Protein AF-A0AAW6C3Z9-F1 (afdb_monomer)

pLDDT: mean 83.98, std 11.6, range [52.78, 96.81]

Structure (mmCIF, N/CA/C/O backbone):
data_AF-A0AAW6C3Z9-F1
#
_entry.id   AF-A0AAW6C3Z9-F1
#
loop_
_atom_site.group_PDB
_atom_site.id
_atom_site.type_symbol
_atom_site.label_atom_id
_atom_site.label_alt_id
_atom_site.label_comp_id
_atom_site.label_asym_id
_atom_site.label_entity_id
_atom_site.label_seq_id
_atom_site.pdbx_PDB_ins_code
_atom_site.Cartn_x
_atom_site.Cartn_y
_atom_site.Cartn_z
_atom_site.occupancy
_atom_site.B_iso_or_equiv
_atom_site.auth_seq_id
_atom_site.auth_comp_id
_atom_site.auth_asym_id
_atom_site.auth_atom_id
_atom_site.pdbx_PDB_model_num
ATOM 1 N N . MET A 1 1 ? 43.297 -13.538 -71.445 1.00 52.78 1 MET A N 1
ATOM 2 C CA . MET A 1 1 ? 42.297 -14.302 -70.661 1.00 52.78 1 MET A CA 1
ATOM 3 C C . MET A 1 1 ? 42.655 -14.433 -69.176 1.00 52.78 1 MET A C 1
ATOM 5 O O . MET A 1 1 ? 41.778 -14.220 -68.358 1.00 52.78 1 MET A O 1
ATOM 9 N N . ILE A 1 2 ? 43.917 -14.696 -68.806 1.00 55.38 2 ILE A N 1
ATOM 10 C CA . ILE A 1 2 ? 44.344 -14.892 -67.399 1.00 55.38 2 ILE A CA 1
ATOM 11 C C . ILE A 1 2 ? 44.270 -13.599 -66.550 1.00 55.38 2 ILE A C 1
ATOM 13 O O . ILE A 1 2 ? 43.868 -13.638 -65.392 1.00 55.38 2 ILE A O 1
ATOM 17 N N . SER A 1 3 ? 44.576 -12.432 -67.132 1.00 55.25 3 SER A N 1
ATOM 18 C CA . SER A 1 3 ? 44.565 -11.142 -66.413 1.00 55.25 3 SER A CA 1
ATOM 19 C C . SER A 1 3 ? 43.155 -10.669 -66.007 1.00 55.25 3 SER A C 1
ATOM 21 O O . SER A 1 3 ? 42.979 -10.169 -64.901 1.00 55.25 3 SER A O 1
ATOM 23 N N . LEU A 1 4 ? 42.132 -10.914 -66.838 1.00 53.56 4 LEU A N 1
ATOM 24 C CA . LEU A 1 4 ? 40.738 -10.555 -66.534 1.00 53.56 4 LEU A CA 1
ATOM 25 C C . LEU A 1 4 ? 40.167 -11.406 -65.383 1.00 53.56 4 LEU A C 1
ATOM 27 O O . LEU A 1 4 ? 39.468 -10.891 -64.518 1.00 53.56 4 LEU A O 1
ATOM 31 N N . ILE A 1 5 ? 40.522 -12.695 -65.340 1.00 59.38 5 ILE A N 1
ATOM 32 C CA . ILE A 1 5 ? 40.123 -13.622 -64.269 1.00 59.38 5 ILE A CA 1
ATOM 33 C C . ILE A 1 5 ? 40.741 -13.185 -62.933 1.00 59.38 5 ILE A C 1
ATOM 35 O O . ILE A 1 5 ? 40.057 -13.173 -61.917 1.00 59.38 5 ILE A O 1
ATOM 39 N N . CYS A 1 6 ? 42.002 -12.745 -62.938 1.00 53.62 6 CYS A N 1
ATOM 40 C CA . CYS A 1 6 ? 42.697 -12.296 -61.729 1.00 53.62 6 CYS A CA 1
ATOM 41 C C . CYS A 1 6 ? 42.099 -11.002 -61.133 1.00 53.62 6 CYS A C 1
ATOM 43 O O . CYS A 1 6 ? 42.032 -10.850 -59.913 1.00 53.62 6 CYS A O 1
ATOM 45 N N . VAL A 1 7 ? 41.618 -10.084 -61.983 1.00 61.69 7 VAL A N 1
ATOM 46 C CA . VAL A 1 7 ? 40.932 -8.851 -61.549 1.00 61.69 7 VAL A CA 1
ATOM 47 C C . VAL A 1 7 ? 39.541 -9.154 -60.987 1.00 61.69 7 VAL A C 1
ATOM 49 O O . VAL A 1 7 ? 39.190 -8.638 -59.929 1.00 61.69 7 VAL A O 1
ATOM 52 N N . VAL A 1 8 ? 38.769 -10.028 -61.643 1.00 61.81 8 VAL A N 1
ATOM 53 C CA . VAL A 1 8 ? 37.433 -10.428 -61.167 1.00 61.81 8 VAL A CA 1
ATOM 54 C C . VAL A 1 8 ? 37.524 -11.174 -59.834 1.00 61.81 8 VAL A C 1
ATOM 56 O O . VAL A 1 8 ? 36.769 -10.859 -58.921 1.00 61.81 8 VAL A O 1
ATOM 59 N N . VAL A 1 9 ? 38.490 -12.087 -59.677 1.00 62.09 9 VAL A N 1
ATOM 60 C CA . VAL A 1 9 ? 38.707 -12.818 -58.417 1.00 62.09 9 VAL A CA 1
ATOM 61 C C . VAL A 1 9 ? 39.071 -11.864 -57.274 1.00 62.09 9 VAL A C 1
ATOM 63 O O . VAL A 1 9 ? 38.450 -11.936 -56.215 1.00 62.09 9 VAL A O 1
ATOM 66 N N . ASN A 1 10 ? 39.990 -10.914 -57.490 1.00 60.88 10 ASN A N 1
ATOM 67 C CA . ASN A 1 10 ? 40.340 -9.911 -56.473 1.00 60.88 10 ASN A CA 1
ATOM 68 C C . ASN A 1 10 ? 39.158 -9.001 -56.098 1.00 60.88 10 ASN A C 1
ATOM 70 O O . ASN A 1 10 ? 38.953 -8.715 -54.919 1.00 60.88 10 ASN A O 1
ATOM 74 N N . LEU A 1 11 ? 38.344 -8.589 -57.076 1.00 64.12 11 LEU A N 1
ATOM 75 C CA . LEU A 1 11 ? 37.155 -7.772 -56.820 1.00 64.12 11 LEU A CA 1
ATOM 76 C C . LEU A 1 11 ? 36.104 -8.550 -56.009 1.00 64.12 11 LEU A C 1
ATOM 78 O O . LEU A 1 11 ? 35.534 -8.015 -55.062 1.00 64.12 11 LEU A O 1
ATOM 82 N N . THR A 1 12 ? 35.884 -9.831 -56.328 1.00 65.75 12 THR A N 1
ATOM 83 C CA . THR A 1 12 ? 34.958 -10.691 -55.571 1.00 65.75 12 THR A CA 1
ATOM 84 C C . THR A 1 12 ? 35.441 -10.987 -54.152 1.00 65.75 12 THR A C 1
ATOM 86 O O . THR A 1 12 ? 34.617 -11.069 -53.242 1.00 65.75 12 THR A O 1
ATOM 89 N N . LEU A 1 13 ? 36.759 -11.095 -53.936 1.00 63.44 13 LEU A N 1
ATOM 90 C CA . LEU A 1 13 ? 37.337 -11.280 -52.602 1.00 63.44 13 LEU A CA 1
ATOM 91 C C . LEU A 1 13 ? 37.093 -10.043 -51.725 1.00 63.44 13 LEU A C 1
ATOM 93 O O . LEU A 1 13 ? 36.573 -10.170 -50.621 1.00 63.44 13 LEU A O 1
ATOM 97 N N . SER A 1 14 ? 37.362 -8.848 -52.262 1.00 71.19 14 SER A N 1
ATOM 98 C CA . SER A 1 14 ? 37.163 -7.573 -51.559 1.00 71.19 14 SER A CA 1
ATOM 99 C C . SER A 1 14 ? 35.691 -7.304 -51.213 1.00 71.19 14 SER A C 1
ATOM 101 O O . SER A 1 14 ? 35.379 -6.850 -50.113 1.00 71.19 14 SER A O 1
ATOM 103 N N . VAL A 1 15 ? 34.758 -7.637 -52.112 1.00 76.12 15 VAL A N 1
ATOM 104 C CA . VAL A 1 15 ? 33.316 -7.504 -51.839 1.00 76.12 15 VAL A CA 1
ATOM 105 C C . VAL A 1 15 ? 32.863 -8.469 -50.735 1.00 76.12 15 VAL A C 1
ATOM 107 O O . VAL A 1 15 ? 32.091 -8.074 -49.861 1.00 76.12 15 VAL A O 1
ATOM 110 N N . ASN A 1 16 ? 33.369 -9.706 -50.717 1.00 78.25 16 ASN A N 1
ATOM 111 C CA . ASN A 1 16 ? 33.071 -10.672 -49.652 1.00 78.25 16 ASN A CA 1
ATOM 112 C C . ASN A 1 16 ? 33.636 -10.242 -48.287 1.00 78.25 16 ASN A C 1
ATOM 114 O O . ASN A 1 16 ? 32.982 -10.433 -47.260 1.00 78.25 16 ASN A O 1
ATOM 118 N N . GLU A 1 17 ? 34.812 -9.617 -48.257 1.00 78.44 17 GLU A N 1
ATOM 119 C CA . GLU A 1 17 ? 35.381 -9.037 -47.034 1.00 78.44 17 GLU A CA 1
ATOM 120 C C . GLU A 1 17 ? 34.507 -7.896 -46.495 1.00 78.44 17 GLU A C 1
ATOM 122 O O . GLU A 1 17 ? 34.188 -7.870 -45.310 1.00 78.44 17 GLU A O 1
ATOM 127 N N . ILE A 1 18 ? 34.025 -6.999 -47.360 1.00 78.75 18 ILE A N 1
ATOM 128 C CA . ILE A 1 18 ? 33.126 -5.907 -46.954 1.00 78.75 18 ILE A CA 1
ATOM 129 C C . ILE A 1 18 ? 31.799 -6.459 -46.410 1.00 78.75 18 ILE A C 1
ATOM 131 O O . ILE A 1 18 ? 31.320 -6.009 -45.367 1.00 78.75 18 ILE A O 1
ATOM 135 N N . LEU A 1 19 ? 31.211 -7.460 -47.075 1.00 81.62 19 LEU A N 1
ATOM 136 C CA . LEU A 1 19 ? 29.954 -8.081 -46.641 1.00 81.62 19 LEU A CA 1
ATOM 137 C C . LEU A 1 19 ? 30.092 -8.820 -45.304 1.00 81.62 19 LEU A C 1
ATOM 139 O O . LEU A 1 19 ? 29.205 -8.721 -44.455 1.00 81.62 19 LEU A O 1
ATOM 143 N N . THR A 1 20 ? 31.205 -9.522 -45.081 1.00 83.81 20 THR A N 1
ATOM 144 C CA . THR A 1 20 ? 31.471 -10.181 -43.792 1.00 83.81 20 THR A CA 1
ATOM 145 C C . THR A 1 20 ? 31.673 -9.159 -42.674 1.00 83.81 20 THR A C 1
ATOM 147 O O . THR A 1 20 ? 31.119 -9.336 -41.590 1.00 83.81 20 THR A O 1
ATOM 150 N N . LEU A 1 21 ? 32.356 -8.043 -42.942 1.00 80.00 21 LEU A N 1
ATOM 151 C CA . LEU A 1 21 ? 32.542 -6.951 -41.979 1.00 80.00 21 LEU A CA 1
ATOM 152 C C . LEU A 1 21 ? 31.207 -6.295 -41.589 1.00 80.00 21 LEU A C 1
ATOM 154 O O . LEU A 1 21 ? 30.939 -6.096 -40.404 1.00 80.00 21 LEU A O 1
ATOM 158 N N . ILE A 1 22 ? 30.325 -6.039 -42.563 1.00 82.06 22 ILE A N 1
ATOM 159 C CA . ILE A 1 22 ? 28.962 -5.536 -42.314 1.00 82.06 22 ILE A CA 1
ATOM 160 C C . ILE A 1 22 ? 28.151 -6.547 -41.496 1.00 82.06 22 ILE A C 1
ATOM 162 O O . ILE A 1 22 ? 27.486 -6.164 -40.533 1.00 82.06 22 ILE A O 1
ATOM 166 N N . SER A 1 23 ? 28.232 -7.839 -41.829 1.00 80.12 23 SER A N 1
ATOM 167 C CA . SER A 1 23 ? 27.537 -8.894 -41.087 1.00 80.12 23 SER A CA 1
ATOM 168 C C . SER A 1 23 ? 27.995 -8.955 -39.628 1.00 80.12 23 SER A C 1
ATOM 170 O O . SER A 1 23 ? 27.156 -9.050 -38.733 1.00 80.12 23 SER A O 1
ATOM 172 N N . VAL A 1 24 ? 29.301 -8.861 -39.367 1.00 82.38 24 VAL A N 1
ATOM 173 C CA . VAL A 1 24 ? 29.863 -8.864 -38.007 1.00 82.38 24 VAL A CA 1
ATOM 174 C C . VAL A 1 24 ? 29.466 -7.605 -37.233 1.00 82.38 24 VAL A C 1
ATOM 176 O O . VAL A 1 24 ? 29.097 -7.687 -36.064 1.00 82.38 24 VAL A O 1
ATOM 179 N N . LEU A 1 25 ? 29.475 -6.435 -37.875 1.00 82.56 25 LEU A N 1
ATOM 180 C CA . LEU A 1 25 ? 29.011 -5.196 -37.246 1.00 82.56 25 LEU A CA 1
ATOM 181 C C . LEU A 1 25 ? 27.515 -5.258 -36.912 1.00 82.56 25 LEU A C 1
ATOM 183 O O . LEU A 1 25 ? 27.108 -4.862 -35.821 1.00 82.56 25 LEU A O 1
ATOM 187 N N . SER A 1 26 ? 26.699 -5.797 -37.819 1.00 79.19 26 SER A N 1
ATOM 188 C CA . SER A 1 26 ? 25.258 -5.945 -37.602 1.00 79.19 26 SER A CA 1
ATOM 189 C C . SER A 1 26 ? 24.936 -6.927 -36.472 1.00 79.19 26 SER A C 1
ATOM 191 O O . SER A 1 26 ? 24.055 -6.645 -35.659 1.00 79.19 26 SER A O 1
ATOM 193 N N . SER A 1 27 ? 25.681 -8.032 -36.350 1.00 78.62 27 SER A N 1
ATOM 194 C CA . SER A 1 27 ? 25.496 -8.994 -35.262 1.00 78.62 27 SER A CA 1
ATOM 195 C C . SER A 1 27 ? 25.944 -8.420 -33.918 1.00 78.62 27 SER A C 1
ATOM 197 O O . SER A 1 27 ? 25.241 -8.591 -32.923 1.00 78.62 27 SER A O 1
ATOM 199 N N . LEU A 1 28 ? 27.044 -7.662 -33.883 1.00 82.81 28 LEU A N 1
ATOM 200 C CA . LEU A 1 28 ? 27.500 -6.970 -32.677 1.00 82.81 28 LEU A CA 1
ATOM 201 C C . LEU A 1 28 ? 26.466 -5.941 -32.190 1.00 82.81 28 LEU A C 1
ATOM 203 O O . LEU A 1 28 ? 26.135 -5.907 -31.003 1.00 82.81 28 LEU A O 1
ATOM 207 N N . LEU A 1 29 ? 25.912 -5.140 -33.106 1.00 86.19 29 LEU A N 1
ATOM 208 C CA . LEU A 1 29 ? 24.845 -4.184 -32.796 1.00 86.19 29 LEU A CA 1
ATOM 209 C C . LEU A 1 29 ? 23.570 -4.893 -32.324 1.00 86.19 29 LEU A C 1
ATOM 211 O O . LEU A 1 29 ? 22.973 -4.469 -31.336 1.00 86.19 29 LEU A O 1
ATOM 215 N N . ALA A 1 30 ? 23.181 -5.993 -32.972 1.00 82.88 30 ALA A N 1
ATOM 216 C CA . ALA A 1 30 ? 22.016 -6.781 -32.577 1.00 82.88 30 ALA A CA 1
ATOM 217 C C . ALA A 1 30 ? 22.163 -7.350 -31.157 1.00 82.88 30 ALA A C 1
ATOM 219 O O . ALA A 1 30 ? 21.228 -7.263 -30.361 1.00 82.88 30 ALA A O 1
ATOM 220 N N . VAL A 1 31 ? 23.346 -7.863 -30.802 1.00 84.69 31 VAL A N 1
ATOM 221 C CA . VAL A 1 31 ? 23.645 -8.326 -29.438 1.00 84.69 31 VAL A CA 1
ATOM 222 C C . VAL A 1 31 ? 23.587 -7.164 -28.443 1.00 84.69 31 VAL A C 1
ATOM 224 O O . VAL A 1 31 ? 22.998 -7.311 -27.372 1.00 84.69 31 VAL A O 1
ATOM 227 N N . GLY A 1 32 ? 24.128 -5.995 -28.796 1.00 77.19 32 GLY A N 1
ATOM 228 C CA . GLY A 1 32 ? 24.059 -4.795 -27.959 1.00 77.19 32 GLY A CA 1
ATOM 229 C C . GLY A 1 32 ? 22.622 -4.349 -27.669 1.00 77.19 32 GLY A C 1
ATOM 230 O O . GLY A 1 32 ? 22.264 -4.124 -26.511 1.00 77.19 32 GLY A O 1
ATOM 231 N N . VAL A 1 33 ? 21.774 -4.292 -28.701 1.00 85.50 33 VAL A N 1
ATOM 232 C CA . VAL A 1 33 ? 20.347 -3.954 -28.566 1.00 85.50 33 VAL A CA 1
ATOM 233 C C . VAL A 1 33 ? 19.606 -5.013 -27.753 1.00 85.50 33 VAL A C 1
ATOM 235 O O . VAL A 1 33 ? 18.825 -4.662 -26.869 1.00 85.50 33 VAL A O 1
ATOM 238 N N . ALA A 1 34 ? 19.877 -6.300 -27.986 1.00 79.25 34 ALA A N 1
ATOM 239 C CA . ALA A 1 34 ? 19.270 -7.384 -27.222 1.00 79.25 34 ALA A CA 1
ATOM 240 C C . ALA A 1 34 ? 19.614 -7.275 -25.727 1.00 79.25 34 ALA A C 1
ATOM 242 O O . ALA A 1 34 ? 18.713 -7.287 -24.888 1.00 79.25 34 ALA A O 1
ATOM 243 N N . LEU A 1 35 ? 20.890 -7.077 -25.381 1.00 78.75 35 LEU A N 1
ATOM 244 C CA . LEU A 1 35 ? 21.326 -6.899 -23.992 1.00 78.75 35 LEU A CA 1
ATOM 245 C C . LEU A 1 35 ? 20.703 -5.660 -23.341 1.00 78.75 35 LEU A C 1
ATOM 247 O O . LEU A 1 35 ? 20.242 -5.737 -22.201 1.00 78.75 35 LEU A O 1
ATOM 251 N N . TYR A 1 36 ? 20.651 -4.538 -24.062 1.00 81.56 36 TYR A N 1
ATOM 252 C CA . TYR A 1 36 ? 19.997 -3.322 -23.583 1.00 81.56 36 TYR A CA 1
ATOM 253 C C . TYR A 1 36 ? 18.502 -3.552 -23.332 1.00 81.56 36 TYR A C 1
ATOM 255 O O . TYR A 1 36 ? 18.006 -3.220 -22.258 1.00 81.56 36 TYR A O 1
ATOM 263 N N . SER A 1 37 ? 17.803 -4.200 -24.267 1.00 78.38 37 SER A N 1
ATOM 264 C CA . SER A 1 37 ? 16.373 -4.501 -24.136 1.00 78.38 37 SER A CA 1
ATOM 265 C C . SER A 1 37 ? 16.074 -5.411 -22.941 1.00 78.38 37 SER A C 1
ATOM 267 O O . SER A 1 37 ? 15.139 -5.151 -22.191 1.00 78.38 37 SER A O 1
ATOM 269 N N . VAL A 1 38 ? 16.907 -6.431 -22.699 1.00 78.19 38 VAL A N 1
ATOM 270 C CA . VAL A 1 38 ? 16.771 -7.334 -21.546 1.00 78.19 38 VAL A CA 1
ATOM 271 C C . VAL A 1 38 ? 17.039 -6.589 -20.241 1.00 78.19 38 VAL A C 1
ATOM 273 O O . VAL A 1 38 ? 16.332 -6.801 -19.254 1.00 78.19 38 VAL A O 1
ATOM 276 N N . ARG A 1 39 ? 18.049 -5.713 -20.219 1.00 72.62 39 ARG A N 1
ATOM 277 C CA . ARG A 1 39 ? 18.361 -4.885 -19.051 1.00 72.62 39 ARG A CA 1
ATOM 278 C C . ARG A 1 39 ? 17.202 -3.952 -18.713 1.00 72.62 39 ARG A C 1
ATOM 280 O O . ARG A 1 39 ? 16.801 -3.899 -17.552 1.00 72.62 39 ARG A O 1
ATOM 287 N N . GLU A 1 40 ? 16.663 -3.259 -19.709 1.00 77.75 40 GLU A N 1
ATOM 288 C CA . GLU A 1 40 ? 15.555 -2.331 -19.510 1.00 77.75 40 GLU A CA 1
ATOM 289 C C . GLU A 1 40 ? 14.287 -3.076 -19.086 1.00 77.75 40 GLU A C 1
ATOM 291 O O . GLU A 1 40 ? 13.685 -2.720 -18.079 1.00 77.75 40 GLU A O 1
ATOM 296 N N . ALA A 1 41 ? 13.960 -4.200 -19.735 1.00 63.59 41 ALA A N 1
ATOM 297 C CA . ALA A 1 41 ? 12.827 -5.042 -19.351 1.00 63.59 41 ALA A CA 1
ATOM 298 C C . ALA A 1 41 ? 12.920 -5.525 -17.894 1.00 63.59 41 ALA A C 1
ATOM 300 O O . ALA A 1 41 ? 11.924 -5.506 -17.170 1.00 63.59 41 ALA A O 1
ATOM 301 N N . ARG A 1 42 ? 14.117 -5.917 -17.429 1.00 64.75 42 ARG A N 1
ATOM 302 C CA . ARG A 1 42 ? 14.340 -6.284 -16.020 1.00 64.75 42 ARG A CA 1
ATOM 303 C C . ARG A 1 42 ? 14.137 -5.101 -15.078 1.00 64.75 42 ARG A C 1
ATOM 305 O O . ARG A 1 42 ? 13.504 -5.277 -14.040 1.00 64.75 42 ARG A O 1
ATOM 312 N N . ARG A 1 43 ? 14.642 -3.913 -15.427 1.00 71.38 43 ARG A N 1
ATOM 313 C CA . ARG A 1 43 ? 14.442 -2.692 -14.631 1.00 71.38 43 ARG A CA 1
ATOM 314 C C . ARG A 1 43 ? 12.958 -2.338 -14.542 1.00 71.38 43 ARG A C 1
ATOM 316 O O . ARG A 1 43 ? 12.450 -2.125 -13.447 1.00 71.38 43 ARG A O 1
ATOM 323 N N . THR A 1 44 ? 12.243 -2.365 -15.665 1.00 72.31 44 THR A N 1
ATOM 324 C CA . THR A 1 44 ? 10.796 -2.127 -15.704 1.00 72.31 44 THR A CA 1
ATOM 325 C C . THR A 1 44 ? 10.029 -3.155 -14.869 1.00 72.31 44 THR A C 1
ATOM 327 O O . THR A 1 44 ? 9.128 -2.776 -14.124 1.00 72.31 44 THR A O 1
ATOM 330 N N . ALA A 1 45 ? 10.394 -4.439 -14.941 1.00 73.31 45 ALA A N 1
ATOM 331 C CA . ALA A 1 45 ? 9.747 -5.495 -14.162 1.00 73.31 45 ALA A CA 1
ATOM 332 C C . ALA A 1 45 ? 9.966 -5.330 -12.648 1.00 73.31 45 ALA A C 1
ATOM 334 O O . ALA A 1 45 ? 9.019 -5.470 -11.873 1.00 73.31 45 ALA A O 1
ATOM 335 N N . LEU A 1 46 ? 11.189 -4.994 -12.222 1.00 75.06 46 LEU A N 1
ATOM 336 C CA . LEU A 1 46 ? 11.512 -4.726 -10.816 1.00 75.06 46 LEU A CA 1
ATOM 337 C C . LEU A 1 46 ? 10.748 -3.508 -10.288 1.00 75.06 46 LEU A C 1
ATOM 339 O O . LEU A 1 46 ? 10.093 -3.607 -9.254 1.00 75.06 46 LEU A O 1
ATOM 343 N N . ASN A 1 47 ? 10.754 -2.403 -11.035 1.00 82.38 47 ASN A N 1
ATOM 344 C CA . ASN A 1 47 ? 10.037 -1.181 -10.666 1.00 82.38 47 ASN A CA 1
ATOM 345 C C . ASN A 1 47 ? 8.519 -1.416 -10.613 1.00 82.38 47 ASN A C 1
ATOM 347 O O . ASN A 1 47 ? 7.846 -0.957 -9.692 1.00 82.38 47 ASN A O 1
ATOM 351 N N . GLY A 1 48 ? 7.976 -2.186 -11.561 1.00 81.69 48 GLY A N 1
ATOM 352 C CA . GLY A 1 48 ? 6.571 -2.592 -11.556 1.00 81.69 48 GLY A CA 1
ATOM 353 C C . GLY A 1 48 ? 6.211 -3.461 -10.350 1.00 81.69 48 GLY A C 1
ATOM 354 O O . GLY A 1 48 ? 5.176 -3.239 -9.723 1.00 81.69 48 GLY A O 1
ATOM 355 N N . THR A 1 49 ? 7.082 -4.405 -9.984 1.00 86.69 49 THR A N 1
ATOM 356 C CA . THR A 1 49 ? 6.887 -5.2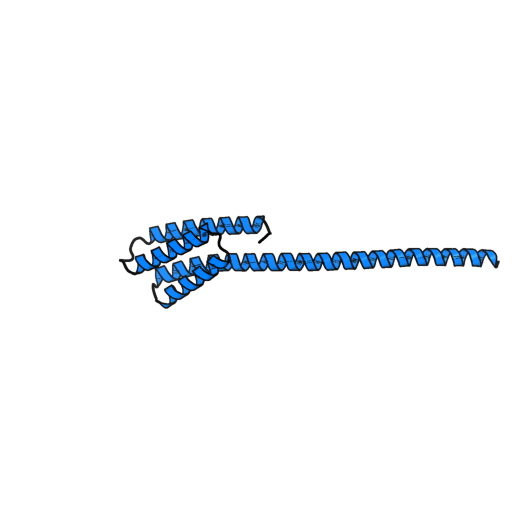67 -8.807 1.00 86.69 49 THR A CA 1
ATOM 357 C C . THR A 1 49 ? 6.941 -4.452 -7.518 1.00 86.69 49 THR A C 1
ATOM 359 O O . THR A 1 49 ? 6.045 -4.573 -6.688 1.00 86.69 49 THR A O 1
ATOM 362 N N . TYR A 1 50 ? 7.930 -3.565 -7.374 1.00 86.94 50 TYR A N 1
ATOM 363 C CA . TYR A 1 50 ? 8.054 -2.683 -6.213 1.00 86.94 50 TYR A CA 1
ATOM 364 C C . TYR A 1 50 ? 6.819 -1.790 -6.046 1.00 86.94 50 TYR A C 1
ATOM 366 O O . TYR A 1 50 ? 6.226 -1.740 -4.969 1.00 86.94 50 TYR A O 1
ATOM 374 N N . PHE A 1 51 ? 6.377 -1.140 -7.126 1.00 89.19 51 PHE A N 1
ATOM 375 C CA . PHE A 1 51 ? 5.168 -0.319 -7.108 1.00 89.19 51 PHE A CA 1
ATOM 376 C C . PHE A 1 51 ? 3.919 -1.125 -6.735 1.00 89.19 51 PHE A C 1
ATOM 378 O O . PHE A 1 51 ? 3.076 -0.655 -5.970 1.00 89.19 51 PHE A O 1
ATOM 385 N N . SER A 1 52 ? 3.799 -2.345 -7.266 1.00 90.75 52 SER A N 1
ATOM 386 C CA . SER A 1 52 ? 2.693 -3.250 -6.953 1.00 90.75 52 SER A CA 1
ATOM 387 C C . SER A 1 52 ? 2.678 -3.631 -5.471 1.00 90.75 52 SER A C 1
ATOM 389 O O . SER A 1 52 ? 1.625 -3.575 -4.836 1.00 90.75 52 SER A O 1
ATOM 391 N N . GLU A 1 53 ? 3.834 -3.969 -4.900 1.00 92.38 53 GLU A N 1
ATOM 392 C CA . GLU A 1 53 ? 3.964 -4.299 -3.477 1.00 92.38 53 GLU A CA 1
ATOM 393 C C . GLU A 1 53 ? 3.660 -3.098 -2.575 1.00 92.38 53 GLU A C 1
ATOM 395 O O . GLU A 1 53 ? 2.920 -3.231 -1.601 1.00 92.38 53 GLU A O 1
ATOM 400 N N . MET A 1 54 ? 4.141 -1.908 -2.938 1.00 92.12 54 MET A N 1
ATOM 401 C CA . MET A 1 54 ? 3.827 -0.655 -2.249 1.00 92.12 54 MET A CA 1
ATOM 402 C C . MET A 1 54 ? 2.316 -0.374 -2.241 1.00 92.12 54 MET A C 1
ATOM 404 O O . MET A 1 54 ? 1.732 -0.110 -1.187 1.00 92.12 54 MET A O 1
ATOM 408 N N . ALA A 1 55 ? 1.658 -0.471 -3.401 1.00 93.75 55 ALA A N 1
ATOM 409 C CA . ALA A 1 55 ? 0.214 -0.277 -3.512 1.00 93.75 55 ALA A CA 1
ATOM 410 C C . ALA A 1 55 ? -0.572 -1.332 -2.714 1.00 93.75 55 ALA A C 1
ATOM 412 O O . ALA A 1 55 ? -1.554 -0.994 -2.045 1.00 93.75 55 ALA A O 1
ATOM 413 N N . SER A 1 56 ? -0.119 -2.592 -2.740 1.00 95.75 56 SER A N 1
ATOM 414 C CA . SER A 1 56 ? -0.695 -3.671 -1.934 1.00 95.75 56 SER A CA 1
ATOM 415 C C . SER A 1 56 ? -0.576 -3.369 -0.446 1.00 95.75 56 SER A C 1
ATOM 417 O O . SER A 1 56 ? -1.577 -3.444 0.258 1.00 95.75 56 SER A O 1
ATOM 419 N N . ALA A 1 57 ? 0.605 -2.975 0.037 1.00 95.31 57 ALA A N 1
ATOM 420 C CA . ALA A 1 57 ? 0.836 -2.684 1.449 1.00 95.31 57 ALA A CA 1
ATOM 421 C C . ALA A 1 57 ? -0.083 -1.562 1.963 1.00 95.31 57 ALA A C 1
ATOM 423 O O . ALA A 1 57 ? -0.646 -1.668 3.053 1.00 95.31 57 ALA A O 1
ATOM 424 N N . TYR A 1 58 ? -0.298 -0.517 1.158 1.00 95.50 58 TYR A N 1
ATOM 425 C CA . TYR A 1 58 ? -1.205 0.580 1.511 1.00 95.50 58 TYR A CA 1
ATOM 426 C C . TYR A 1 58 ? -2.661 0.120 1.568 1.00 95.50 58 TYR A C 1
ATOM 428 O O . TYR A 1 58 ? -3.371 0.412 2.531 1.00 95.50 58 TYR A O 1
ATOM 436 N N . SER A 1 59 ? -3.107 -0.641 0.564 1.00 95.44 59 SER A N 1
ATOM 437 C CA . SER A 1 59 ? -4.460 -1.199 0.557 1.00 95.44 59 SER A CA 1
ATOM 438 C C . SER A 1 59 ? -4.688 -2.169 1.716 1.00 95.44 59 SER A C 1
ATOM 440 O O . SER A 1 59 ? -5.784 -2.192 2.277 1.00 95.44 59 SER A O 1
ATOM 442 N N . ASP A 1 60 ? -3.691 -2.984 2.048 1.00 96.31 60 ASP A N 1
ATOM 443 C CA . ASP A 1 60 ? -3.776 -3.981 3.109 1.00 96.31 60 ASP A CA 1
ATOM 444 C C . ASP A 1 60 ? -3.876 -3.305 4.477 1.00 96.31 60 ASP A C 1
ATOM 446 O O . ASP A 1 60 ? -4.728 -3.689 5.273 1.00 96.31 60 ASP A O 1
ATOM 450 N N . TYR A 1 61 ? -3.108 -2.238 4.720 1.00 96.81 61 TYR A N 1
ATOM 451 C CA . TYR A 1 61 ? -3.226 -1.447 5.945 1.00 96.81 61 TYR A CA 1
ATOM 452 C C . TYR A 1 61 ? -4.627 -0.847 6.122 1.00 96.81 61 TYR A C 1
ATOM 454 O O . TYR A 1 61 ? -5.256 -1.058 7.159 1.00 96.81 61 TYR A O 1
ATOM 462 N N . LEU A 1 62 ? -5.165 -0.165 5.104 1.00 95.75 62 LEU A N 1
ATOM 463 C CA . LEU A 1 62 ? -6.510 0.425 5.185 1.00 95.75 62 LEU A CA 1
ATOM 464 C C . LEU A 1 62 ? -7.598 -0.647 5.378 1.00 95.75 62 LEU A C 1
ATOM 466 O O . LEU A 1 62 ? -8.564 -0.434 6.116 1.00 95.75 62 LEU A O 1
ATOM 470 N N . ARG A 1 63 ? -7.430 -1.824 4.762 1.00 95.31 63 ARG A N 1
ATOM 471 C CA . ARG A 1 63 ? -8.323 -2.971 4.970 1.00 95.31 63 ARG A CA 1
ATOM 472 C C . ARG A 1 63 ? -8.250 -3.481 6.409 1.00 95.31 63 ARG A C 1
ATOM 474 O O . ARG A 1 63 ? -9.298 -3.690 7.017 1.00 95.31 63 ARG A O 1
ATOM 481 N N . SER A 1 64 ? -7.049 -3.658 6.957 1.00 95.00 64 SER A N 1
ATOM 482 C CA . SER A 1 64 ? -6.860 -4.101 8.342 1.00 95.00 64 SER A CA 1
ATOM 483 C C . SER A 1 64 ? -7.426 -3.097 9.345 1.00 95.00 64 SER A C 1
ATOM 485 O O . SER A 1 64 ? -8.028 -3.512 10.332 1.00 95.00 64 SER A O 1
ATOM 487 N N . VAL A 1 65 ? -7.323 -1.790 9.071 1.00 94.25 65 VAL A N 1
ATOM 488 C CA . VAL A 1 65 ? -7.981 -0.750 9.880 1.00 94.25 65 VAL A CA 1
ATOM 489 C C . VAL A 1 65 ? -9.492 -0.973 9.908 1.00 94.25 65 VAL A C 1
ATOM 491 O O . VAL A 1 65 ? -10.073 -1.071 10.985 1.00 94.25 65 VAL A O 1
ATOM 494 N N . SER A 1 66 ? -10.128 -1.127 8.745 1.00 92.31 66 SER A N 1
ATOM 495 C CA . SER A 1 66 ? -11.574 -1.375 8.659 1.00 92.31 66 SER A CA 1
ATOM 496 C C . SER A 1 66 ? -11.996 -2.649 9.405 1.00 92.31 66 SER A C 1
ATOM 498 O O . SER A 1 66 ? -12.969 -2.637 10.163 1.00 92.31 66 SER A O 1
ATOM 500 N N . GLN A 1 67 ? -11.244 -3.741 9.245 1.00 93.69 67 GLN A N 1
ATOM 501 C CA . GLN A 1 67 ? -11.520 -5.005 9.934 1.00 93.69 67 GLN A CA 1
ATOM 502 C C . GLN A 1 67 ? -11.388 -4.874 11.453 1.00 93.69 67 GLN A C 1
ATOM 504 O O . GLN A 1 67 ? -12.248 -5.371 12.187 1.00 93.69 67 GLN A O 1
ATOM 509 N N . PHE A 1 68 ? -10.352 -4.177 11.922 1.00 93.19 68 PHE A N 1
ATOM 510 C CA . PHE A 1 68 ? -10.142 -3.919 13.339 1.00 93.19 68 PHE A CA 1
ATOM 511 C C . PHE A 1 68 ? -11.257 -3.054 13.930 1.00 93.19 68 PHE A C 1
ATOM 513 O O . PHE A 1 68 ? -11.799 -3.408 14.971 1.00 93.19 68 PHE A O 1
ATOM 520 N N . VAL A 1 69 ? -11.66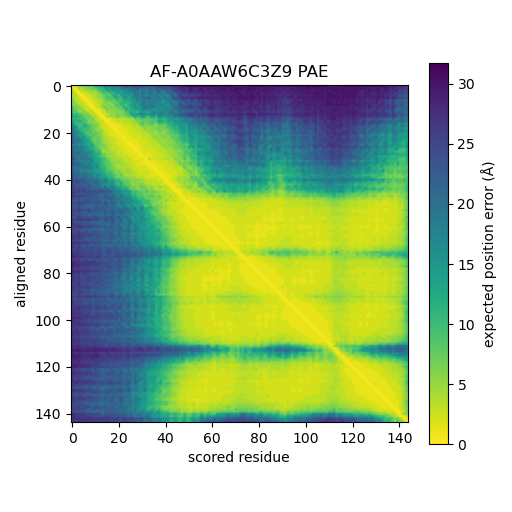7 -1.985 13.243 1.00 90.88 69 VAL A N 1
ATOM 521 C CA . VAL A 1 69 ? -12.775 -1.117 13.679 1.00 90.88 69 VAL A CA 1
ATOM 522 C C . VAL A 1 69 ? -14.081 -1.906 13.815 1.00 90.88 69 VAL A C 1
ATOM 524 O O . VAL A 1 69 ? -14.815 -1.718 14.784 1.00 90.88 69 VAL A O 1
ATOM 527 N N . PHE A 1 70 ? -14.358 -2.828 12.887 1.00 88.88 70 PHE A N 1
ATOM 528 C CA . PHE A 1 70 ? -15.591 -3.616 12.903 1.00 88.88 70 PHE A CA 1
ATOM 529 C C . PHE A 1 70 ? -15.591 -4.711 13.983 1.00 88.88 70 PHE A C 1
ATOM 531 O O . PHE A 1 70 ? -16.551 -4.841 14.744 1.00 88.88 70 PHE A O 1
ATOM 538 N N . ARG A 1 71 ? -14.523 -5.518 14.057 1.00 88.50 71 ARG A N 1
ATOM 539 C CA . ARG A 1 71 ? -14.484 -6.728 14.903 1.00 88.50 71 ARG A CA 1
ATOM 540 C C . ARG A 1 71 ? -13.820 -6.520 16.255 1.00 88.50 71 ARG A C 1
ATOM 542 O O . ARG A 1 71 ? -14.271 -7.108 17.232 1.00 88.50 71 ARG A O 1
ATOM 549 N N . ARG A 1 72 ? -12.779 -5.685 16.314 1.00 87.81 72 ARG A N 1
ATOM 550 C CA . ARG A 1 72 ? -12.018 -5.331 17.528 1.00 87.81 72 ARG A CA 1
ATOM 551 C C . ARG A 1 72 ? -11.397 -6.532 18.264 1.00 87.81 72 ARG A C 1
ATOM 553 O O . ARG A 1 72 ? -11.151 -6.462 19.464 1.00 87.81 72 ARG A O 1
ATOM 560 N N . GLY A 1 73 ? -11.149 -7.638 17.563 1.00 87.62 73 GLY A N 1
ATOM 561 C CA . GLY A 1 73 ? -10.537 -8.835 18.137 1.00 87.62 73 GLY A CA 1
ATOM 562 C C . GLY A 1 73 ? -9.011 -8.749 18.230 1.00 87.62 73 GLY A C 1
ATOM 563 O O . GLY A 1 73 ? -8.365 -7.909 17.599 1.00 87.62 73 GLY A O 1
ATOM 564 N N . PHE A 1 74 ? -8.420 -9.655 19.016 1.00 88.50 74 PHE A N 1
ATOM 565 C CA . PHE A 1 74 ? -6.962 -9.785 19.134 1.00 88.50 74 PHE A CA 1
ATOM 566 C C . PHE A 1 74 ? -6.303 -10.155 17.799 1.00 88.50 74 PHE A C 1
ATOM 568 O O . PHE A 1 74 ? -5.266 -9.599 17.457 1.00 88.50 74 PHE A O 1
ATOM 575 N N . ALA A 1 75 ? -6.938 -11.027 17.012 1.00 92.31 75 ALA A N 1
ATOM 576 C CA . ALA A 1 75 ? -6.438 -11.405 15.693 1.00 92.31 75 ALA A CA 1
ATOM 577 C C . ALA A 1 75 ? -6.410 -10.207 14.730 1.00 92.31 75 ALA A C 1
ATOM 579 O O . ALA A 1 75 ? -5.436 -10.010 14.008 1.00 92.31 75 ALA A O 1
ATOM 580 N N . GLU A 1 76 ? -7.452 -9.372 14.740 1.00 92.81 76 GLU A N 1
ATOM 581 C CA . GLU A 1 76 ? -7.508 -8.166 13.913 1.00 92.81 76 GLU A CA 1
ATOM 582 C C . GLU A 1 76 ? -6.507 -7.101 14.373 1.00 92.81 76 GLU A C 1
ATOM 584 O O . GLU A 1 76 ? -5.952 -6.386 13.540 1.00 92.81 76 GLU A O 1
ATOM 589 N N . ARG A 1 77 ? -6.231 -7.018 15.680 1.00 91.69 77 ARG A N 1
ATOM 590 C CA . ARG A 1 77 ? -5.173 -6.155 16.219 1.00 91.69 77 ARG A CA 1
ATOM 591 C C . ARG A 1 77 ? -3.797 -6.562 15.696 1.00 91.69 77 ARG A C 1
ATOM 593 O O . ARG A 1 77 ? -3.047 -5.702 15.237 1.00 91.69 77 ARG A O 1
ATOM 600 N N . ASP A 1 78 ? -3.479 -7.852 15.745 1.00 93.25 78 ASP A N 1
ATOM 601 C CA . ASP A 1 78 ? -2.199 -8.372 15.255 1.00 93.25 78 ASP A CA 1
ATOM 602 C C . ASP A 1 78 ? -2.078 -8.194 13.738 1.00 93.25 78 ASP A C 1
ATOM 604 O O . ASP A 1 78 ? -1.051 -7.727 13.245 1.00 93.25 78 ASP A O 1
ATOM 608 N N . ALA A 1 79 ? -3.150 -8.471 12.989 1.00 93.25 79 ALA A N 1
ATOM 609 C CA . ALA A 1 79 ? -3.193 -8.235 11.547 1.00 93.25 79 ALA A CA 1
ATOM 610 C C . ALA A 1 79 ? -2.983 -6.753 11.191 1.00 93.25 79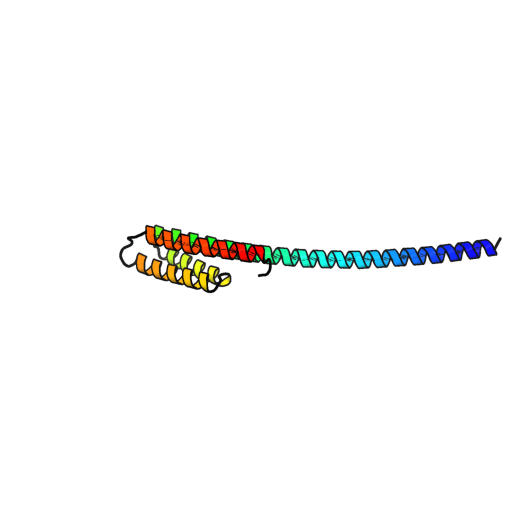 ALA A C 1
ATOM 612 O O . ALA A 1 79 ? -2.303 -6.437 10.211 1.00 93.25 79 ALA A O 1
ATOM 613 N N . LEU A 1 80 ? -3.530 -5.835 11.993 1.00 94.44 80 LEU A N 1
ATOM 614 C CA . LEU A 1 80 ? -3.305 -4.402 11.838 1.00 94.44 80 LEU A CA 1
ATOM 615 C C . LEU A 1 80 ? -1.845 -4.016 12.116 1.00 94.44 80 LEU A C 1
ATOM 617 O O . LEU A 1 80 ? -1.267 -3.259 11.337 1.00 94.44 80 LEU A O 1
ATOM 621 N N . ALA A 1 81 ? -1.228 -4.563 13.165 1.00 92.88 81 ALA A N 1
ATOM 622 C CA . ALA A 1 81 ? 0.185 -4.328 13.464 1.00 92.88 81 ALA A CA 1
ATOM 623 C C . ALA A 1 81 ? 1.104 -4.847 12.342 1.00 92.88 81 ALA A C 1
ATOM 625 O O . ALA A 1 81 ? 2.004 -4.138 11.895 1.00 92.88 81 ALA A O 1
ATOM 626 N N . VAL A 1 82 ? 0.843 -6.051 11.822 1.00 93.75 82 VAL A N 1
ATOM 627 C CA . VAL A 1 82 ? 1.586 -6.616 10.682 1.00 93.75 82 VAL A CA 1
ATOM 628 C C . VAL A 1 82 ? 1.443 -5.734 9.440 1.00 93.75 82 VAL A C 1
ATOM 630 O O . VAL A 1 82 ? 2.435 -5.438 8.771 1.00 93.75 82 VAL A O 1
ATOM 633 N N . ALA A 1 83 ? 0.225 -5.278 9.139 1.00 95.00 83 ALA A N 1
ATOM 634 C CA . ALA A 1 83 ? -0.015 -4.407 7.995 1.00 95.00 83 ALA A CA 1
ATOM 635 C C . ALA A 1 83 ? 0.690 -3.047 8.143 1.00 95.00 83 ALA A C 1
ATOM 637 O O . ALA A 1 83 ? 1.197 -2.518 7.154 1.00 95.00 83 ALA A O 1
ATOM 638 N N . LEU A 1 84 ? 0.783 -2.511 9.366 1.00 94.81 84 LEU A N 1
ATOM 639 C CA . LEU A 1 84 ? 1.541 -1.295 9.661 1.00 94.81 84 LEU A CA 1
ATOM 640 C C . LEU A 1 84 ? 3.033 -1.481 9.372 1.00 94.81 84 LEU A C 1
ATOM 642 O O . LEU A 1 84 ? 3.608 -0.683 8.637 1.00 94.81 84 LEU A O 1
ATOM 646 N N . TYR A 1 85 ? 3.649 -2.556 9.871 1.00 93.38 85 TYR A N 1
ATOM 647 C CA . TYR A 1 85 ? 5.062 -2.832 9.595 1.00 93.38 85 TYR A CA 1
ATOM 648 C C . TYR A 1 85 ? 5.339 -2.997 8.102 1.00 93.38 85 TYR A C 1
ATOM 650 O O . TYR A 1 85 ? 6.311 -2.446 7.588 1.00 93.38 85 TYR A O 1
ATOM 658 N N . ARG A 1 86 ? 4.468 -3.712 7.379 1.00 92.19 86 ARG A N 1
ATOM 659 C CA . ARG A 1 86 ? 4.616 -3.869 5.927 1.00 92.19 86 ARG A CA 1
ATOM 660 C C . ARG A 1 86 ? 4.491 -2.531 5.202 1.00 92.19 86 ARG A C 1
ATOM 662 O O . ARG A 1 86 ? 5.261 -2.272 4.285 1.00 92.19 86 ARG A O 1
ATOM 669 N N . LEU A 1 87 ? 3.561 -1.674 5.618 1.00 93.88 87 LEU A N 1
ATOM 670 C CA . LEU A 1 87 ? 3.416 -0.327 5.073 1.00 93.88 87 LEU A CA 1
ATOM 671 C C . LEU A 1 87 ? 4.680 0.513 5.282 1.00 93.88 87 LEU A C 1
ATOM 673 O O . LEU A 1 87 ? 5.106 1.198 4.355 1.00 93.88 87 LEU A O 1
ATOM 677 N N . GLN A 1 88 ? 5.298 0.439 6.463 1.00 92.75 88 GLN A N 1
ATOM 678 C CA . GLN A 1 88 ? 6.481 1.234 6.808 1.00 92.75 88 GLN A CA 1
ATOM 679 C C . GLN A 1 88 ? 7.696 0.943 5.918 1.00 92.75 88 GLN A C 1
ATOM 681 O O . GLN A 1 88 ? 8.533 1.822 5.747 1.00 92.75 88 GLN A O 1
ATOM 686 N N . LEU A 1 89 ? 7.771 -0.238 5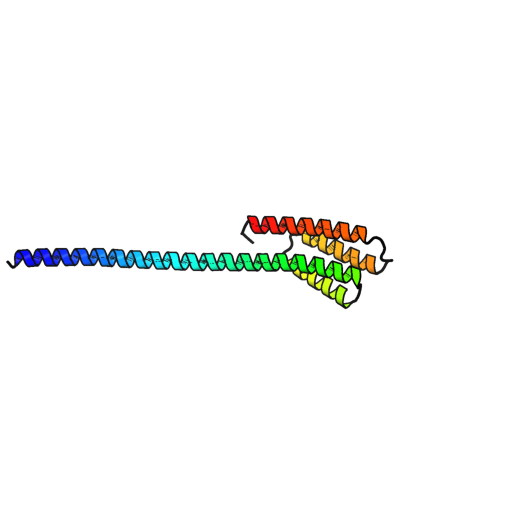.297 1.00 90.88 89 LEU A N 1
ATOM 687 C CA . LEU A 1 89 ? 8.839 -0.580 4.349 1.00 90.88 89 LEU A CA 1
ATOM 688 C C . LEU A 1 89 ? 8.799 0.255 3.059 1.00 90.88 89 LEU A C 1
ATOM 690 O O . LEU A 1 89 ? 9.821 0.396 2.393 1.00 90.88 89 LEU A O 1
ATOM 694 N N . PHE A 1 90 ? 7.626 0.785 2.701 1.00 89.94 90 PHE A N 1
ATOM 695 C CA . PHE A 1 90 ? 7.399 1.510 1.445 1.00 89.94 90 PHE A CA 1
ATOM 696 C C . PHE A 1 90 ? 6.872 2.935 1.655 1.00 89.94 90 PHE A C 1
ATOM 698 O O . PHE A 1 90 ? 6.699 3.697 0.703 1.00 89.94 90 PHE A O 1
ATOM 705 N N . ALA A 1 91 ? 6.497 3.290 2.881 1.00 90.12 91 ALA A N 1
ATOM 706 C CA . ALA A 1 91 ? 5.925 4.586 3.204 1.00 90.12 91 ALA A CA 1
ATOM 707 C C . ALA A 1 91 ? 6.995 5.675 3.293 1.00 90.12 91 ALA A C 1
ATOM 709 O O . ALA A 1 91 ? 8.102 5.440 3.771 1.00 90.12 91 ALA A O 1
ATOM 710 N N . SER A 1 92 ? 6.626 6.894 2.894 1.00 90.75 92 SER A N 1
ATOM 711 C CA . SER A 1 92 ? 7.384 8.077 3.298 1.00 90.75 92 SER A CA 1
ATOM 712 C C . SER A 1 92 ? 7.301 8.266 4.819 1.00 90.75 92 SER A C 1
ATOM 714 O O . SER A 1 92 ? 6.412 7.711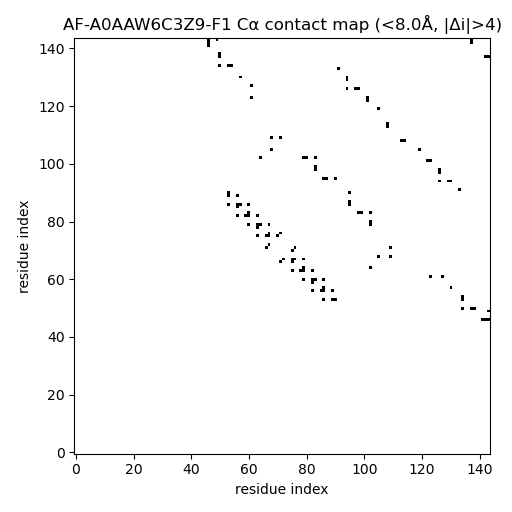 5.479 1.00 90.75 92 SER A O 1
ATOM 716 N N . SER A 1 93 ? 8.198 9.074 5.387 1.00 90.00 93 SER A N 1
ATOM 717 C CA . SER A 1 93 ? 8.198 9.400 6.820 1.00 90.00 93 SER A CA 1
ATOM 718 C C . SER A 1 93 ? 6.846 9.924 7.303 1.00 90.00 93 SER A C 1
ATOM 720 O O . SER A 1 93 ? 6.383 9.552 8.380 1.00 90.00 93 SER A O 1
ATOM 722 N N . GLU A 1 94 ? 6.179 10.734 6.485 1.00 92.44 94 GLU A N 1
ATOM 723 C CA . GLU A 1 94 ? 4.901 11.365 6.815 1.00 92.44 94 GLU A CA 1
ATOM 724 C C . GLU A 1 94 ? 3.769 10.333 6.855 1.00 92.44 94 GLU A C 1
ATOM 726 O O . GLU A 1 94 ? 2.993 10.303 7.809 1.00 92.44 94 GLU A O 1
ATOM 731 N N . ILE A 1 95 ? 3.697 9.447 5.852 1.00 93.94 95 ILE A N 1
ATOM 732 C CA . ILE A 1 95 ? 2.687 8.378 5.797 1.00 93.94 95 ILE A CA 1
ATOM 733 C C . ILE A 1 95 ? 2.917 7.373 6.927 1.00 93.94 95 ILE A C 1
ATOM 735 O O . ILE A 1 95 ? 1.959 6.934 7.559 1.00 93.94 95 ILE A O 1
ATOM 739 N N . SER A 1 96 ? 4.178 7.030 7.195 1.00 93.19 96 SER A N 1
ATOM 740 C CA . SER A 1 96 ? 4.563 6.132 8.284 1.00 93.19 96 SER A CA 1
ATOM 741 C C . SER A 1 96 ? 4.124 6.680 9.644 1.00 93.19 96 SER A C 1
ATOM 743 O O . SER A 1 96 ? 3.448 5.978 10.399 1.00 93.19 96 SER A O 1
ATOM 745 N N . SER A 1 97 ? 4.423 7.954 9.925 1.00 94.44 97 SER A N 1
ATOM 746 C CA . SER A 1 97 ? 4.006 8.618 11.166 1.00 94.44 97 SER A CA 1
ATOM 747 C C . SER A 1 97 ? 2.485 8.677 11.284 1.00 94.44 97 SER A C 1
ATOM 749 O O . SER A 1 97 ? 1.933 8.259 12.296 1.00 94.44 97 SER A O 1
ATOM 751 N N . ALA A 1 98 ? 1.788 9.117 10.234 1.00 94.19 98 ALA A N 1
ATOM 752 C CA . ALA A 1 98 ? 0.333 9.230 10.258 1.00 94.19 98 ALA A CA 1
ATOM 753 C C . ALA A 1 98 ? -0.367 7.866 10.434 1.00 94.19 98 ALA A C 1
ATOM 755 O O . ALA A 1 98 ? -1.373 7.768 11.138 1.00 94.19 98 ALA A O 1
ATOM 756 N N . ALA A 1 99 ? 0.170 6.798 9.834 1.00 94.62 99 ALA A N 1
ATOM 757 C CA . ALA A 1 99 ? -0.322 5.435 10.027 1.00 94.62 99 ALA A CA 1
ATOM 758 C C . ALA A 1 99 ? -0.052 4.917 11.453 1.00 94.62 99 ALA A C 1
ATOM 760 O O . ALA A 1 99 ? -0.898 4.242 12.044 1.00 94.62 99 ALA A O 1
ATOM 761 N N . GLN A 1 100 ? 1.102 5.248 12.035 1.00 95.19 100 GLN A N 1
ATOM 762 C CA . GLN A 1 100 ? 1.418 4.917 13.425 1.00 95.19 100 GLN A CA 1
ATOM 763 C C . GLN A 1 100 ? 0.474 5.639 14.398 1.00 95.19 100 GLN A C 1
ATOM 765 O O . GLN A 1 100 ? -0.057 5.014 15.319 1.00 95.19 100 GLN A O 1
ATOM 770 N N . ASP A 1 101 ? 0.215 6.925 14.167 1.00 94.50 101 ASP A N 1
ATOM 771 C CA . ASP A 1 101 ? -0.697 7.727 14.984 1.00 94.50 101 ASP A CA 1
ATOM 772 C C . ASP A 1 101 ? -2.126 7.183 14.914 1.00 94.50 101 ASP A C 1
ATOM 774 O O . ASP A 1 101 ? -2.795 7.037 15.940 1.00 94.50 101 ASP A O 1
ATOM 778 N N . LEU A 1 102 ? -2.585 6.813 13.713 1.00 94.06 102 LEU A N 1
ATOM 779 C CA . LEU A 1 102 ? -3.885 6.173 13.525 1.00 94.06 102 LEU A CA 1
ATOM 780 C C . LEU A 1 102 ? -3.957 4.819 14.240 1.00 94.06 102 LEU A C 1
ATOM 782 O O . LEU A 1 102 ? -4.962 4.524 14.880 1.00 94.06 102 LEU A O 1
ATOM 786 N N . TYR A 1 103 ? -2.898 4.010 14.179 1.00 94.31 103 TYR A N 1
ATOM 787 C CA . TYR A 1 103 ? -2.837 2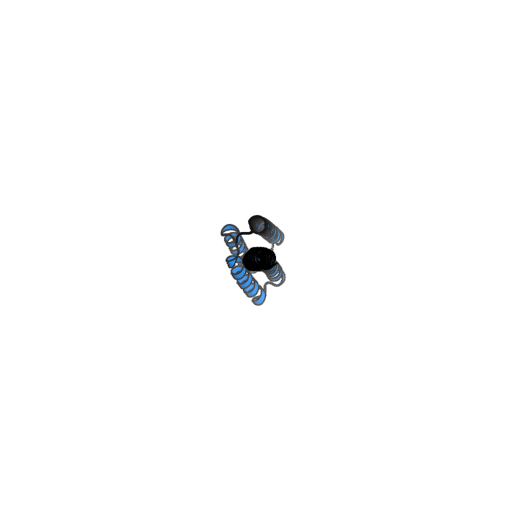.736 14.892 1.00 94.31 103 TYR A CA 1
ATOM 788 C C . TYR A 1 103 ? -2.993 2.923 16.406 1.00 94.31 103 TYR A C 1
ATOM 790 O O . TYR A 1 103 ? -3.863 2.301 17.015 1.00 94.31 103 TYR A O 1
ATOM 798 N N . VAL A 1 104 ? -2.206 3.817 17.010 1.00 92.81 104 VAL A N 1
ATOM 799 C CA . VAL A 1 104 ? -2.282 4.108 18.452 1.00 92.81 104 VAL A CA 1
ATOM 800 C C . VAL A 1 104 ? -3.661 4.648 18.827 1.00 92.81 104 VAL A C 1
ATOM 802 O O . VAL A 1 104 ? -4.252 4.204 19.813 1.00 92.81 104 VAL A O 1
ATOM 805 N N . PHE A 1 105 ? -4.204 5.558 18.015 1.00 91.56 105 PHE A N 1
ATOM 806 C CA . PHE A 1 105 ? -5.547 6.096 18.204 1.00 91.56 105 PHE A CA 1
ATOM 807 C C . PHE A 1 105 ? -6.608 4.990 18.228 1.00 91.56 105 PHE A C 1
ATOM 809 O O . PHE A 1 105 ? -7.417 4.948 19.151 1.00 91.56 105 PHE A O 1
ATOM 816 N N . LEU A 1 106 ? -6.573 4.067 17.265 1.00 91.62 106 LEU A N 1
ATOM 817 C CA . LEU A 1 106 ? -7.524 2.958 17.173 1.00 91.62 106 LEU A CA 1
ATOM 818 C C . LEU A 1 106 ? -7.432 2.005 18.367 1.00 91.62 106 LEU A C 1
ATOM 820 O O . LEU A 1 106 ? -8.462 1.539 18.851 1.00 91.62 106 LEU A O 1
ATOM 824 N N . LEU A 1 107 ? -6.222 1.726 18.861 1.00 91.69 107 LEU A N 1
ATOM 825 C CA . LEU A 1 107 ? -6.046 0.886 20.047 1.00 91.69 107 LEU A CA 1
ATOM 826 C C . LEU A 1 107 ? -6.651 1.521 21.297 1.00 91.69 107 LEU A C 1
ATOM 828 O O . LEU A 1 107 ? -7.317 0.828 22.063 1.00 91.69 107 LEU A O 1
ATOM 832 N N . ASN A 1 108 ? -6.429 2.822 21.490 1.00 89.75 108 ASN A N 1
ATOM 833 C CA . ASN A 1 108 ? -6.991 3.554 22.621 1.00 89.75 108 ASN A CA 1
ATOM 834 C C . ASN A 1 108 ? -8.517 3.631 22.504 1.00 89.75 108 ASN A C 1
ATOM 836 O O . ASN A 1 108 ? -9.224 3.282 23.445 1.00 89.75 108 ASN A O 1
ATOM 840 N N . TRP A 1 109 ? -9.018 3.988 21.320 1.00 88.62 109 TRP A N 1
ATOM 841 C CA . TRP A 1 109 ? -10.445 4.054 21.007 1.00 88.62 109 TRP A CA 1
ATOM 842 C C . TRP A 1 109 ? -11.174 2.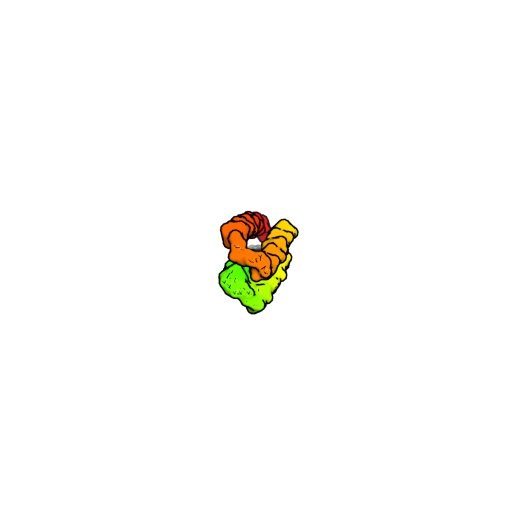733 21.279 1.00 88.62 109 TRP A C 1
ATOM 844 O O . TRP A 1 109 ? -12.252 2.726 21.871 1.00 88.62 109 TRP A O 1
ATOM 854 N N . ALA A 1 110 ? -10.571 1.599 20.910 1.00 87.25 110 ALA A N 1
ATOM 855 C CA . ALA A 1 110 ? -11.154 0.285 21.161 1.00 87.25 110 ALA A CA 1
ATOM 856 C C . ALA A 1 110 ? -11.277 -0.049 22.663 1.00 87.25 110 ALA A C 1
ATOM 858 O O . ALA A 1 110 ? -12.088 -0.902 23.022 1.00 87.25 110 ALA A O 1
ATOM 859 N N . GLN A 1 111 ? -10.496 0.606 23.531 1.00 85.62 111 GLN A N 1
ATOM 860 C CA . GLN A 1 111 ? -10.486 0.385 24.982 1.00 85.62 111 GLN A CA 1
ATOM 861 C C . GLN A 1 111 ? -11.373 1.367 25.766 1.00 85.62 111 GLN A C 1
ATOM 863 O O . GLN A 1 111 ? -11.816 1.021 26.858 1.00 85.62 111 GLN A O 1
ATOM 868 N N . SER A 1 112 ? -11.621 2.579 25.252 1.00 76.12 112 SER A N 1
ATOM 869 C CA . SER A 1 112 ? -12.111 3.723 26.043 1.00 76.12 112 SER A CA 1
ATOM 870 C C . SER A 1 112 ? -13.570 4.146 25.803 1.00 76.12 112 SER A C 1
ATOM 872 O O . SER A 1 112 ? -13.932 5.242 26.210 1.00 76.12 112 SER A O 1
ATOM 874 N N . ASP A 1 113 ? -14.393 3.283 25.198 1.00 71.19 113 ASP A N 1
ATOM 875 C CA . ASP A 1 113 ? -15.758 3.517 24.672 1.00 71.19 113 ASP A CA 1
ATOM 876 C C . ASP A 1 113 ? -15.785 3.903 23.171 1.00 71.19 113 ASP A C 1
ATOM 878 O O . ASP A 1 113 ? -15.501 5.048 22.806 1.00 71.19 113 ASP A O 1
ATOM 882 N N . PRO A 1 114 ? -16.106 2.947 22.275 1.00 69.88 114 PRO A N 1
ATOM 883 C CA . PRO A 1 114 ? -16.010 3.104 20.827 1.00 69.88 114 PRO A CA 1
ATOM 884 C C . PRO A 1 114 ? -17.171 3.927 20.245 1.00 69.88 114 PRO A C 1
ATOM 886 O O . PRO A 1 114 ? -18.048 3.416 19.546 1.00 69.88 114 PRO A O 1
ATOM 889 N N . SER A 1 115 ? -17.155 5.230 20.512 1.00 74.19 115 SER A N 1
ATOM 890 C CA . SER A 1 115 ? -17.996 6.248 19.871 1.00 74.19 115 SER A CA 1
ATOM 891 C C . SER A 1 115 ? -17.177 7.067 18.855 1.00 74.19 115 SER A C 1
ATOM 893 O O . SER A 1 115 ? -15.952 7.006 18.850 1.00 74.19 115 SER A O 1
ATOM 895 N N . GLY A 1 116 ? -17.817 7.793 17.929 1.00 72.44 116 GLY A N 1
ATOM 896 C CA . GLY A 1 116 ? -17.082 8.661 16.987 1.00 72.44 116 GLY A CA 1
ATOM 897 C C . GLY A 1 116 ? -16.474 7.958 15.763 1.00 72.44 116 GLY A C 1
ATOM 898 O O . GLY A 1 116 ? -15.406 8.339 15.292 1.00 72.44 116 GLY A O 1
ATOM 899 N N . ALA A 1 117 ? -17.162 6.960 15.194 1.00 74.44 117 ALA A N 1
ATO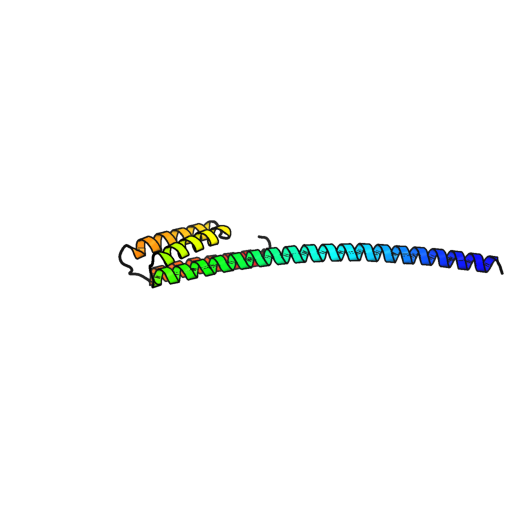M 900 C CA . ALA A 1 117 ? -16.726 6.280 13.963 1.00 74.44 117 ALA A CA 1
ATOM 901 C C . ALA A 1 117 ? -16.453 7.240 12.781 1.00 74.44 117 ALA A C 1
ATOM 903 O O . ALA A 1 117 ? -15.578 6.977 11.961 1.00 74.44 117 ALA A O 1
ATOM 904 N N . LEU A 1 118 ? -17.140 8.386 12.734 1.00 81.12 118 LEU A N 1
ATOM 905 C CA . LEU A 1 118 ? -16.921 9.420 11.717 1.00 81.12 118 LEU A CA 1
ATOM 906 C C . LEU A 1 118 ? -15.520 10.050 11.789 1.00 81.12 118 LEU A C 1
ATOM 908 O O . LEU A 1 118 ? -14.947 10.379 10.751 1.00 81.12 118 LEU A O 1
ATOM 912 N N . ASP A 1 119 ? -14.939 10.174 12.985 1.00 84.62 119 ASP A N 1
ATOM 913 C CA . ASP A 1 119 ? -13.582 10.710 13.150 1.00 84.62 119 ASP A CA 1
ATOM 914 C C . ASP A 1 119 ? -12.529 9.706 12.671 1.00 84.62 119 ASP A C 1
ATOM 916 O O . ASP A 1 119 ? -11.495 10.091 12.116 1.00 84.62 119 ASP A O 1
ATOM 920 N N . ILE A 1 120 ? -12.805 8.407 12.839 1.00 87.88 120 ILE A N 1
ATOM 921 C CA . ILE A 1 120 ? -11.981 7.335 12.273 1.00 87.88 120 ILE A CA 1
ATOM 922 C C . ILE A 1 120 ? -12.028 7.411 10.750 1.00 87.88 120 ILE A C 1
ATOM 924 O O . ILE A 1 120 ? -10.974 7.458 10.116 1.00 87.88 120 ILE A O 1
ATOM 928 N N . ASP A 1 121 ? -13.224 7.488 10.166 1.00 88.94 121 ASP A N 1
ATOM 929 C CA . ASP A 1 121 ? -13.395 7.591 8.716 1.00 88.94 121 ASP A CA 1
ATOM 930 C C . ASP A 1 121 ? -12.684 8.825 8.149 1.00 88.94 121 ASP A C 1
ATOM 932 O O . ASP A 1 121 ? -12.016 8.737 7.116 1.00 88.94 121 ASP A O 1
ATOM 936 N N . ALA A 1 122 ? -12.753 9.969 8.834 1.00 89.88 122 ALA A N 1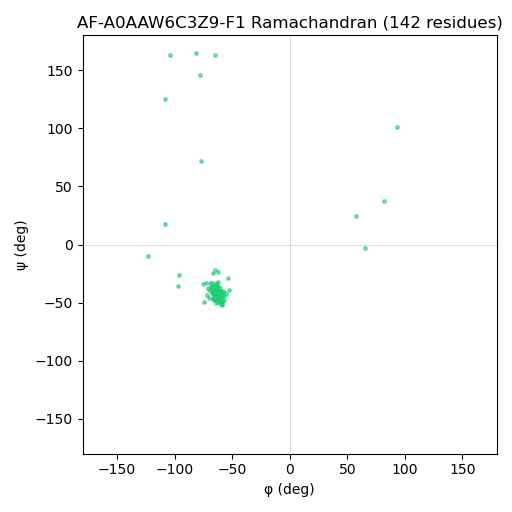
ATOM 937 C CA . ALA A 1 122 ? -12.037 11.177 8.433 1.00 89.88 122 ALA A CA 1
ATOM 938 C C . ALA A 1 122 ? -10.513 10.965 8.416 1.00 89.88 122 ALA A C 1
ATOM 940 O O . ALA A 1 122 ? -9.853 11.301 7.428 1.00 89.88 122 ALA A O 1
ATOM 941 N N . LYS A 1 123 ? -9.948 10.356 9.468 1.00 91.25 123 LYS A N 1
ATOM 942 C CA . LYS A 1 123 ? -8.508 10.052 9.551 1.00 91.25 123 LYS A CA 1
ATOM 943 C C . LYS A 1 123 ? -8.070 9.040 8.491 1.00 91.25 123 LYS A C 1
ATOM 945 O O . LYS A 1 123 ? -7.043 9.239 7.843 1.00 91.25 123 LYS A O 1
ATOM 950 N N . VAL A 1 124 ? -8.859 7.987 8.276 1.00 93.75 124 VAL A N 1
ATOM 951 C CA . VAL A 1 124 ? -8.614 6.958 7.253 1.00 93.75 124 VAL A CA 1
ATOM 952 C C . VAL A 1 124 ? -8.647 7.567 5.853 1.00 93.75 124 VAL A C 1
ATOM 954 O O . VAL A 1 124 ? -7.766 7.287 5.041 1.00 93.75 124 VAL A O 1
ATOM 957 N N . ASN A 1 125 ? -9.616 8.438 5.568 1.00 93.56 125 ASN A N 1
ATOM 958 C CA . ASN A 1 125 ? -9.726 9.110 4.275 1.00 93.56 125 ASN A CA 1
ATOM 959 C C . ASN A 1 125 ? -8.572 10.084 4.024 1.00 93.56 125 ASN A C 1
ATOM 961 O O . ASN A 1 125 ? -8.026 10.095 2.918 1.00 93.56 125 ASN A O 1
ATOM 965 N N . ALA A 1 126 ? -8.170 10.858 5.036 1.00 93.50 126 ALA A N 1
ATOM 966 C CA . ALA A 1 126 ? -7.020 11.753 4.942 1.00 93.50 126 ALA A CA 1
ATOM 967 C C . ALA A 1 126 ? -5.734 10.967 4.642 1.00 93.50 126 ALA A C 1
ATOM 969 O O . ALA A 1 126 ? -5.036 11.261 3.670 1.00 93.50 126 ALA A O 1
ATOM 970 N N . LEU A 1 127 ? -5.475 9.901 5.405 1.00 95.00 127 LEU A N 1
ATOM 971 C CA . LEU A 1 127 ? -4.316 9.039 5.190 1.00 95.00 127 LEU A CA 1
ATOM 972 C C . LEU A 1 127 ? -4.356 8.355 3.814 1.00 95.00 127 LEU A C 1
ATOM 974 O O . LEU A 1 127 ? -3.359 8.335 3.096 1.00 95.00 127 LEU A O 1
ATOM 978 N N . GLY A 1 128 ? -5.520 7.847 3.404 1.00 94.31 128 GLY A N 1
ATOM 979 C CA . GLY A 1 128 ? -5.714 7.249 2.086 1.00 94.31 128 GLY A CA 1
ATOM 980 C C . GLY A 1 128 ? -5.498 8.239 0.937 1.00 94.31 128 GLY A C 1
ATOM 981 O O . GLY A 1 128 ? -5.027 7.849 -0.131 1.00 94.31 128 GLY A O 1
ATOM 982 N N . SER A 1 129 ? -5.805 9.523 1.134 1.00 94.50 129 SER A N 1
ATOM 983 C CA . SER A 1 129 ? -5.495 10.579 0.165 1.00 94.50 129 SER A CA 1
ATOM 984 C C . SER A 1 129 ? -3.984 10.774 0.011 1.00 94.50 129 SER A C 1
ATOM 986 O O . SER A 1 129 ? -3.480 10.767 -1.114 1.00 94.50 129 SER A O 1
ATOM 988 N N . GLU A 1 130 ? -3.246 10.851 1.121 1.00 94.69 130 GLU A N 1
ATOM 989 C CA . GLU A 1 130 ? -1.782 10.981 1.096 1.00 94.69 130 GLU A CA 1
ATOM 990 C C . GLU A 1 130 ? -1.097 9.761 0.474 1.00 94.69 130 GLU A C 1
ATOM 992 O O . GLU A 1 130 ? -0.226 9.905 -0.384 1.00 94.69 130 GLU A O 1
ATOM 997 N N . MET A 1 131 ? -1.552 8.551 0.807 1.00 95.19 131 MET A N 1
ATOM 998 C CA . MET A 1 131 ? -1.085 7.314 0.176 1.00 95.19 131 MET A CA 1
ATOM 999 C C . MET A 1 131 ? -1.275 7.334 -1.346 1.00 95.19 131 MET A C 1
ATOM 1001 O O . MET A 1 131 ? -0.365 6.976 -2.094 1.00 95.19 131 MET A O 1
ATOM 1005 N N . ARG A 1 132 ? -2.443 7.781 -1.831 1.00 93.81 132 ARG A N 1
ATOM 1006 C CA . ARG A 1 132 ? -2.713 7.903 -3.275 1.00 93.81 132 ARG A CA 1
ATOM 1007 C C . ARG A 1 132 ? -1.827 8.954 -3.933 1.00 93.81 132 ARG A C 1
ATOM 1009 O O . ARG A 1 132 ? -1.354 8.721 -5.046 1.00 93.81 132 ARG A O 1
ATOM 1016 N N . ARG A 1 133 ? -1.590 10.089 -3.268 1.00 93.69 133 ARG A N 1
ATOM 1017 C CA . ARG A 1 133 ? -0.664 11.121 -3.753 1.00 93.69 133 ARG A CA 1
ATOM 1018 C C . ARG A 1 133 ? 0.745 10.549 -3.892 1.00 93.69 133 ARG A C 1
ATOM 1020 O O . ARG A 1 133 ? 1.332 10.670 -4.965 1.00 93.69 133 ARG A O 1
ATOM 1027 N N . HIS A 1 134 ? 1.232 9.856 -2.867 1.00 91.88 134 HIS A N 1
ATOM 1028 C CA . HIS A 1 134 ? 2.555 9.240 -2.872 1.00 91.88 134 HIS A CA 1
ATOM 1029 C C . HIS A 1 134 ? 2.697 8.166 -3.960 1.00 91.88 134 HIS A C 1
ATOM 1031 O O . HIS A 1 134 ? 3.662 8.189 -4.718 1.00 91.88 134 HIS A O 1
ATOM 1037 N N . LEU A 1 135 ? 1.694 7.299 -4.140 1.00 91.44 135 LEU A N 1
ATOM 1038 C CA . LEU A 1 135 ? 1.666 6.339 -5.252 1.00 91.44 135 LEU A CA 1
ATOM 1039 C C . LEU A 1 135 ? 1.701 7.036 -6.620 1.00 91.44 135 LEU A C 1
ATOM 1041 O O . LEU A 1 135 ? 2.397 6.593 -7.531 1.00 91.44 135 LEU A O 1
ATOM 1045 N N . ASN A 1 136 ? 0.967 8.136 -6.791 1.00 90.25 136 ASN A N 1
ATOM 1046 C CA . ASN A 1 136 ? 0.969 8.876 -8.051 1.00 90.25 136 ASN A CA 1
ATOM 1047 C C . ASN A 1 136 ? 2.337 9.517 -8.335 1.00 90.25 136 ASN A C 1
ATOM 1049 O O . ASN A 1 136 ? 2.796 9.519 -9.475 1.00 90.25 136 ASN A O 1
ATOM 1053 N N . GLU A 1 137 ? 3.002 10.043 -7.308 1.00 88.31 137 GLU A N 1
ATOM 1054 C CA . GLU A 1 137 ? 4.360 10.583 -7.418 1.00 88.31 137 GLU A CA 1
ATOM 1055 C C . GLU A 1 137 ? 5.376 9.492 -7.758 1.00 88.31 137 GLU A C 1
ATOM 1057 O O . GLU A 1 137 ? 6.158 9.666 -8.694 1.00 88.31 137 GLU A O 1
ATOM 1062 N N . ALA A 1 138 ? 5.311 8.349 -7.075 1.00 85.19 138 ALA A N 1
ATOM 1063 C CA . ALA A 1 138 ? 6.198 7.218 -7.317 1.00 85.19 138 ALA A CA 1
ATOM 1064 C C . ALA A 1 138 ? 6.015 6.654 -8.741 1.00 85.19 138 ALA A C 1
ATOM 1066 O O . ALA A 1 138 ? 6.983 6.441 -9.472 1.00 85.19 138 ALA A O 1
ATOM 1067 N N . ARG A 1 139 ? 4.763 6.551 -9.211 1.00 82.25 139 ARG A N 1
ATOM 1068 C CA . ARG A 1 139 ? 4.442 6.170 -10.596 1.00 82.25 139 ARG A CA 1
ATOM 1069 C C . ARG A 1 139 ? 5.001 7.151 -11.629 1.00 82.25 139 ARG A C 1
ATOM 1071 O O . ARG A 1 139 ? 5.455 6.718 -12.683 1.00 82.25 139 ARG A O 1
ATOM 1078 N N . LYS A 1 140 ? 4.924 8.461 -11.368 1.00 81.88 140 LYS A N 1
ATOM 1079 C CA . LYS A 1 140 ? 5.408 9.502 -12.293 1.00 81.88 140 LYS A CA 1
ATOM 1080 C C . LYS A 1 140 ? 6.929 9.546 -12.380 1.00 81.88 140 LYS A C 1
ATOM 1082 O O . LYS A 1 140 ? 7.452 9.826 -13.453 1.00 81.88 140 LYS A O 1
ATOM 1087 N N . ARG A 1 141 ? 7.621 9.323 -11.260 1.00 74.44 141 ARG A N 1
ATOM 1088 C CA . ARG A 1 141 ? 9.087 9.373 -11.209 1.00 74.44 141 ARG A CA 1
ATOM 1089 C C . ARG A 1 141 ? 9.722 8.137 -11.829 1.00 74.44 141 ARG A C 1
ATOM 1091 O O . ARG A 1 141 ? 10.770 8.270 -12.443 1.00 74.44 141 ARG A O 1
ATOM 1098 N N . GLY A 1 142 ? 9.100 6.964 -11.702 1.00 63.22 142 GLY A N 1
ATOM 1099 C CA . GLY A 1 142 ? 9.616 5.719 -12.283 1.00 63.22 142 GLY A CA 1
ATOM 1100 C C . GLY A 1 142 ? 10.944 5.233 -11.686 1.00 63.22 142 GLY A C 1
ATOM 1101 O O . GLY A 1 142 ? 11.394 4.153 -12.059 1.00 63.22 142 GLY A O 1
ATOM 1102 N N . ASP A 1 143 ? 11.529 5.994 -10.761 1.00 55.75 143 ASP A N 1
ATOM 1103 C CA . ASP A 1 143 ? 12.661 5.635 -9.920 1.00 55.75 143 ASP A CA 1
ATOM 1104 C C . ASP A 1 143 ? 12.142 5.431 -8.494 1.00 55.75 143 ASP A C 1
ATOM 1106 O O . ASP A 1 143 ? 11.459 6.299 -7.937 1.00 55.75 143 ASP A O 1
ATOM 1110 N N . PHE A 1 144 ? 12.446 4.251 -7.961 1.00 54.81 144 PHE A N 1
ATOM 1111 C CA . PHE A 1 144 ? 12.119 3.783 -6.620 1.00 54.81 144 PHE A CA 1
ATOM 1112 C C . PHE A 1 144 ? 13.417 3.551 -5.852 1.00 54.81 144 PHE A C 1
ATOM 1114 O O . PHE A 1 144 ? 14.366 3.020 -6.479 1.00 54.81 144 PHE A O 1
#

Foldseek 3Di:
DVVVVVVVVVVVVVVVVVVVVVVVVVVVVVVVVVVVVVVVVVLLVVLVVLLVQLVVLLVQLLVLLVVCLVPVDPVSLVSNVVSLVSNVVNDDPVLNVLSVVLNVVSVVCSVPPVDDVVVNVVSSVVSVVVSVVVSVVSVVVSDD

Radius of gyration: 31.05 Å; Cα contacts (8 Å, |Δi|>4): 63; chains: 1; bounding box: 63×27×97 Å

Secondary structure (DSSP, 8-state):
-HHHHHHHHHHHHHHHHHHHHHHHHHHHHHHHHHHHHHHHHHHHHHHHHHHHHHHHHHHHHHHHHHHHHHH--HHHHHHHHHHHHHHHTT--HHHHHHHHHHHHHHHHHHHS----HHHHHHHHHHHHHHHHHHHHHHHHH---

Organism: Flavonifractor plautii (NCBI:txid292800)

Solvent-accessible surface area (backbone atoms only — not comparable to full-atom values): 7800 Å² total; per-residue (Å²): 116,70,68,62,52,54,53,52,51,52,53,53,50,53,52,51,53,53,52,51,52,51,51,52,53,53,50,53,49,51,51,52,52,50,54,50,51,54,52,49,51,50,51,52,51,51,49,51,49,53,53,50,51,41,53,48,26,52,54,47,28,58,49,26,48,54,49,24,74,73,68,66,42,71,69,35,49,52,50,31,52,52,24,46,57,56,28,49,78,67,43,53,74,67,56,36,50,54,52,50,52,49,50,55,49,51,58,49,38,72,71,72,67,82,71,63,67,67,60,53,50,50,52,52,50,52,52,53,49,53,52,52,52,51,50,53,51,47,64,72,63,68,65,131

Sequence (144 aa):
MISLICVVVNLTLSVNEILTLISVLSSLLAVGVALYSVREARRTALNGTYFSEMASAYSDYLRSVSQFVFRRGFAERDALAVALYRLQLFASSEISSAAQDLYVFLLNWAQSDPSGALDIDAKVNALGSEMRRHLNEARKRGDF

Mean predicted aligned error: 11.34 Å